Protein AF-A0A0B6ZY68-F1 (afdb_monomer_lite)

Secondary structure (DSSP, 8-state):
----------PPP---SPPEES-SEEEEEEETTPPTT-EEEE--EE--S-GGGG--EEEEES-SSEEE-TTT-EEEE-S---TTT-SEEEEEEEEE-S-GGG--EEEEEEEEEEEP---S--B-S-S-------TTPPTT--------B--S-GGG-

Organism: NCBI:txid1028688

Foldseek 3Di:
DDDDDDDDDDDDDDLDWAKAWPDQEAEFEDELPDDFFDWRAFTDIFTPDDDQSGQKFKAWPDDDQWTAHGRGRTITGHDRGDCLVPQKDKIKMKIWGRPPPRIHIDIHIYIYGYDWDLPWDWAFPDPDDDDDDDPPDDPPDDDDDTDTDTPTDDPSD

Sequence (157 aa):
LNANFTLAIRVTQINRYDPIFSTEVYTWIINEDASLGTAAGRVTAADKDPGLFGSLRYSIESNQNFQINPLTGVVNLTSVLEYSIAKSYSLVVMATDNAGINSRNGFALVVINVHDMNNHAPVFPNTSVEMTVSENFQVGTVFQIVFAEDLDSGDNG

Radius of gyration: 30.06 Å; chains: 1; bounding box: 85×20×109 Å

pLDDT: mean 90.67, std 8.97, range [47.94, 98.62]

InterPro domains:
  IPR002126 Cadherin-like [PF00028] (29-114)
  IPR002126 Cadherin-like [PR00205] (21-50)
  IPR002126 Cadherin-like [PR00205] (88-100)
  IPR002126 Cadherin-like [PR00205] (103-122)
  IPR002126 Cadherin-like [PR00205] (122-135)
  IPR002126 Cadherin-like [PS50268] (22-124)
  IPR002126 Cadherin-like [SM00112] (43-122)
  IPR015919 Cadherin-like superfamily [SSF49313] (15-124)
  IPR015919 Cadherin-like superfamily [SSF49313] (112-157)

Structure (mmCIF, N/CA/C/O backbone):
data_AF-A0A0B6ZY68-F1
#
_entry.id   AF-A0A0B6ZY68-F1
#
loop_
_atom_site.group_PDB
_atom_site.id
_atom_site.type_symbol
_atom_site.label_atom_id
_atom_site.label_alt_id
_atom_site.label_comp_id
_atom_site.label_asym_id
_atom_site.label_entity_id
_atom_site.label_seq_id
_atom_site.pdbx_PDB_ins_code
_atom_site.Cartn_x
_atom_site.Cartn_y
_atom_site.Cartn_z
_atom_site.occupancy
_atom_site.B_iso_or_equiv
_atom_site.auth_seq_id
_atom_site.auth_comp_id
_atom_site.auth_asym_id
_atom_site.auth_atom_id
_atom_site.pdbx_PDB_model_num
ATOM 1 N N . LEU A 1 1 ? 40.956 -0.759 -60.043 1.00 47.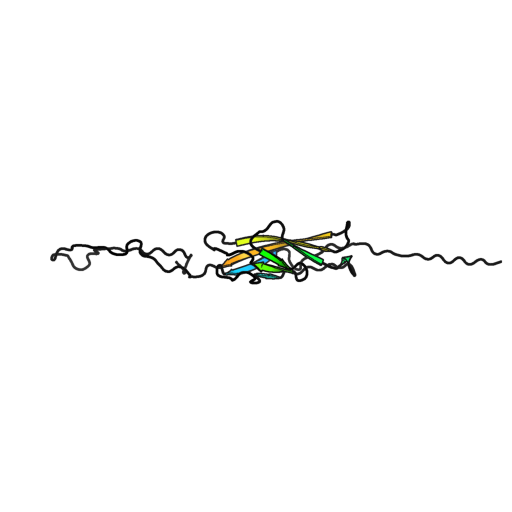94 1 LEU A N 1
ATOM 2 C CA . LEU A 1 1 ? 40.893 -1.325 -58.677 1.00 47.94 1 LEU A CA 1
ATOM 3 C C . LEU A 1 1 ? 39.755 -0.622 -57.962 1.00 47.94 1 LEU A C 1
ATOM 5 O O . LEU A 1 1 ? 39.914 0.541 -57.623 1.00 47.94 1 LEU A O 1
ATOM 9 N N . ASN A 1 2 ? 38.606 -1.280 -57.816 1.00 57.34 2 ASN A N 1
ATOM 10 C CA . ASN A 1 2 ? 37.519 -0.746 -56.999 1.00 57.34 2 ASN A CA 1
ATOM 11 C C . ASN A 1 2 ? 37.648 -1.380 -55.617 1.00 57.34 2 ASN A C 1
ATOM 13 O O . ASN A 1 2 ? 37.724 -2.602 -55.517 1.00 57.34 2 ASN A O 1
ATOM 17 N N . ALA A 1 3 ? 37.737 -0.544 -54.588 1.00 66.75 3 ALA A N 1
ATOM 18 C CA . ALA A 1 3 ? 37.750 -0.974 -53.201 1.00 66.75 3 ALA A CA 1
ATOM 19 C C . ALA A 1 3 ? 36.393 -0.640 -52.585 1.00 66.75 3 ALA A C 1
ATOM 21 O O . ALA A 1 3 ? 35.957 0.510 -52.597 1.00 66.75 3 ALA A O 1
ATOM 22 N N . ASN A 1 4 ? 35.721 -1.657 -52.067 1.00 77.56 4 ASN A N 1
ATOM 23 C CA . ASN A 1 4 ? 34.443 -1.553 -51.389 1.00 77.56 4 ASN A CA 1
ATOM 24 C C . ASN A 1 4 ? 34.706 -1.718 -49.890 1.00 77.56 4 ASN A C 1
ATOM 26 O O . ASN A 1 4 ? 35.271 -2.719 -49.455 1.00 77.56 4 ASN A O 1
ATOM 30 N N . PHE A 1 5 ? 34.286 -0.728 -49.106 1.00 80.62 5 PHE A N 1
ATOM 31 C CA . PHE A 1 5 ? 34.350 -0.743 -47.650 1.00 80.62 5 PHE A CA 1
ATOM 32 C C . PHE A 1 5 ? 32.931 -0.870 -47.095 1.00 80.62 5 PHE A C 1
ATOM 34 O O . PHE A 1 5 ? 32.031 -0.154 -47.531 1.00 80.62 5 PHE A O 1
ATOM 41 N N . THR A 1 6 ? 32.727 -1.777 -46.141 1.00 79.00 6 THR A N 1
ATOM 42 C CA . THR A 1 6 ? 31.428 -1.952 -45.479 1.00 79.00 6 THR A CA 1
ATOM 43 C C . THR A 1 6 ? 31.480 -1.298 -44.108 1.00 79.00 6 THR A C 1
ATOM 45 O O . THR A 1 6 ? 32.220 -1.742 -43.232 1.00 79.00 6 THR A O 1
ATOM 48 N N . LEU A 1 7 ? 30.686 -0.245 -43.921 1.00 79.38 7 LEU A N 1
ATOM 49 C CA . LEU A 1 7 ? 30.508 0.414 -42.632 1.00 79.38 7 LEU A CA 1
ATOM 50 C C . LEU A 1 7 ? 29.353 -0.251 -41.876 1.00 79.38 7 LEU A C 1
ATOM 52 O O . LEU A 1 7 ? 28.206 -0.194 -42.312 1.00 79.38 7 LEU A O 1
ATOM 56 N N . ALA A 1 8 ? 29.647 -0.850 -40.724 1.00 78.12 8 ALA A N 1
ATOM 57 C CA . ALA A 1 8 ? 28.623 -1.358 -39.820 1.00 78.12 8 ALA A CA 1
ATOM 58 C C . ALA A 1 8 ? 28.269 -0.283 -38.781 1.00 78.12 8 ALA A C 1
ATOM 60 O O . ALA A 1 8 ? 29.022 -0.056 -37.836 1.00 78.12 8 ALA A O 1
ATOM 61 N N . ILE A 1 9 ? 27.116 0.368 -38.945 1.00 78.50 9 ILE A N 1
ATOM 62 C CA . ILE A 1 9 ? 26.552 1.271 -37.933 1.00 78.50 9 ILE A CA 1
ATOM 63 C C . ILE A 1 9 ? 25.679 0.435 -36.995 1.00 78.50 9 ILE A C 1
ATOM 65 O O . ILE A 1 9 ? 24.739 -0.221 -37.441 1.00 78.50 9 ILE A O 1
ATOM 69 N N . ARG A 1 10 ? 25.981 0.450 -35.694 1.00 68.44 10 ARG A N 1
ATOM 70 C CA . ARG A 1 10 ? 25.145 -0.179 -34.662 1.00 68.44 10 ARG A CA 1
ATOM 71 C C . ARG A 1 10 ? 24.429 0.907 -33.871 1.00 68.44 10 ARG A C 1
ATOM 73 O O . ARG A 1 10 ? 25.080 1.736 -33.245 1.00 68.44 10 ARG A O 1
ATOM 80 N N . VAL A 1 11 ? 23.100 0.894 -33.901 1.00 72.88 11 VAL A N 1
ATOM 81 C CA . VAL A 1 11 ? 22.271 1.767 -33.063 1.00 72.88 11 VAL A CA 1
ATOM 82 C C . VAL A 1 11 ? 22.039 1.054 -31.736 1.00 72.88 11 VAL A C 1
ATOM 84 O O . VAL A 1 11 ? 21.448 -0.024 -31.707 1.00 72.88 11 VAL A O 1
ATOM 87 N N . THR A 1 12 ? 22.531 1.629 -30.641 1.00 72.81 12 THR A N 1
ATOM 88 C CA . THR A 1 12 ? 22.283 1.122 -29.287 1.00 72.81 12 THR A CA 1
ATOM 89 C C . THR A 1 12 ? 20.996 1.723 -28.739 1.00 72.81 12 THR A C 1
ATOM 91 O O . THR A 1 12 ? 20.747 2.917 -28.904 1.00 72.81 12 THR A O 1
ATOM 94 N N . GLN A 1 13 ? 20.182 0.908 -28.072 1.00 76.75 13 GLN A N 1
ATOM 95 C CA . GLN A 1 13 ? 19.011 1.408 -27.358 1.00 76.75 13 GLN A CA 1
ATOM 96 C C . GLN A 1 13 ? 19.442 2.236 -26.143 1.00 76.75 13 GLN A C 1
ATOM 98 O O . GLN A 1 13 ? 20.473 1.961 -25.529 1.00 76.75 13 GLN A O 1
ATOM 103 N N . ILE A 1 14 ? 18.646 3.250 -25.820 1.00 87.38 14 ILE A N 1
ATOM 104 C CA . ILE A 1 14 ? 18.799 4.089 -24.630 1.00 87.38 14 ILE A CA 1
ATOM 105 C C . ILE A 1 14 ? 17.516 3.997 -23.814 1.00 87.38 14 ILE A C 1
ATOM 107 O O . ILE A 1 14 ? 16.451 3.822 -24.400 1.00 87.38 14 ILE A O 1
ATOM 111 N N . ASN A 1 15 ? 17.630 4.158 -22.500 1.00 93.81 15 ASN A N 1
ATOM 112 C CA . ASN A 1 15 ? 16.478 4.300 -21.619 1.00 93.81 15 ASN A CA 1
ATOM 113 C C . ASN A 1 15 ? 15.898 5.723 -21.753 1.00 93.81 15 ASN A C 1
ATOM 115 O O . ASN A 1 15 ? 16.581 6.704 -21.425 1.00 93.81 15 ASN A O 1
ATOM 119 N N . ARG A 1 16 ? 14.706 5.861 -22.338 1.00 93.06 16 ARG A N 1
ATOM 120 C CA . ARG A 1 16 ? 14.150 7.135 -22.827 1.00 93.06 16 ARG A CA 1
ATOM 121 C C . ARG A 1 16 ? 12.909 7.576 -22.064 1.00 93.06 16 ARG A C 1
ATOM 123 O O . ARG A 1 16 ? 12.722 8.788 -21.910 1.00 93.06 16 ARG A O 1
ATOM 130 N N . TYR A 1 17 ? 12.058 6.642 -21.685 1.00 96.00 17 TYR A N 1
ATOM 131 C CA . TYR A 1 17 ? 10.788 6.887 -21.030 1.00 96.00 17 TYR A CA 1
ATOM 132 C C . TYR A 1 17 ? 10.921 6.595 -19.541 1.00 96.00 17 TYR A C 1
ATOM 134 O O . TYR A 1 17 ? 11.801 5.858 -19.120 1.00 96.00 17 TYR A O 1
ATOM 142 N N . ASP A 1 18 ? 10.102 7.274 -18.747 1.00 97.38 18 ASP A N 1
ATOM 143 C CA . ASP A 1 18 ? 10.008 6.989 -17.323 1.00 97.38 18 ASP A CA 1
ATOM 144 C C . ASP A 1 18 ? 8.853 5.999 -17.102 1.00 97.38 18 ASP A C 1
ATOM 146 O O . ASP A 1 18 ? 7.858 6.051 -17.845 1.00 97.38 18 ASP A O 1
ATOM 150 N N . PRO A 1 19 ? 8.918 5.157 -16.058 1.00 98.19 19 PRO A N 1
ATOM 151 C CA . PRO A 1 19 ? 7.778 4.365 -15.628 1.00 98.19 19 PRO A CA 1
ATOM 152 C C . PRO A 1 19 ? 6.592 5.269 -15.268 1.00 98.19 19 PRO A C 1
ATOM 154 O O . PRO A 1 19 ? 6.727 6.216 -14.495 1.00 98.19 19 PRO A O 1
ATOM 157 N N . ILE A 1 20 ? 5.402 4.968 -15.789 1.00 98.38 20 ILE A N 1
ATOM 158 C CA . ILE A 1 20 ? 4.182 5.748 -15.536 1.00 98.38 20 ILE A CA 1
ATOM 159 C C . ILE A 1 20 ? 3.123 4.849 -14.910 1.00 98.38 20 ILE A C 1
ATOM 161 O O . ILE A 1 20 ? 2.734 3.830 -15.485 1.00 98.38 20 ILE A O 1
ATOM 165 N N . PHE A 1 21 ? 2.627 5.242 -13.738 1.00 98.62 21 PHE A N 1
ATOM 166 C CA . PHE A 1 21 ? 1.497 4.580 -13.096 1.00 98.62 21 PHE A CA 1
ATOM 167 C C . PHE A 1 21 ? 0.184 4.860 -13.830 1.00 98.62 21 PHE A C 1
ATOM 169 O O . PHE A 1 21 ? -0.013 5.922 -14.411 1.00 98.62 21 PHE A O 1
ATOM 176 N N . SER A 1 22 ? -0.749 3.907 -13.762 1.00 97.62 22 SER A N 1
ATOM 177 C CA . SER A 1 22 ? -2.085 4.050 -14.359 1.00 97.62 22 SER A CA 1
ATOM 178 C C . SER A 1 22 ? -2.917 5.191 -13.753 1.00 97.62 22 SER A C 1
ATOM 180 O O . SER A 1 22 ? -3.828 5.702 -14.399 1.00 97.62 22 SER A O 1
ATOM 182 N N . THR A 1 23 ? -2.586 5.593 -12.526 1.00 97.06 23 THR A N 1
ATOM 183 C CA . THR A 1 23 ? -3.154 6.728 -11.794 1.00 97.06 23 THR A CA 1
ATOM 184 C C . THR A 1 23 ? -2.094 7.290 -10.846 1.00 97.06 23 THR A C 1
ATOM 186 O O . THR A 1 23 ? -1.223 6.551 -10.379 1.00 97.06 23 THR A O 1
ATOM 189 N N . GLU A 1 24 ? -2.174 8.591 -10.567 1.00 96.00 24 GLU A N 1
ATOM 190 C CA . GLU A 1 24 ? -1.322 9.288 -9.597 1.00 96.00 24 GLU A CA 1
ATOM 191 C C . GLU A 1 24 ? -1.668 8.918 -8.148 1.00 96.00 24 GLU A C 1
ATOM 193 O O . GLU A 1 24 ? -0.788 8.912 -7.287 1.00 96.00 24 GLU A O 1
ATOM 198 N N . VAL A 1 25 ? -2.941 8.588 -7.885 1.00 98.06 25 VAL A N 1
ATOM 199 C CA . VAL A 1 25 ? -3.447 8.235 -6.554 1.00 98.06 25 VAL A CA 1
ATOM 200 C C . VAL A 1 25 ? -4.286 6.959 -6.619 1.00 98.06 25 VAL A C 1
ATOM 202 O O . VAL A 1 25 ? -5.224 6.850 -7.413 1.00 98.06 25 VAL A O 1
ATOM 205 N N . TYR A 1 26 ? -3.971 5.996 -5.758 1.00 98.25 26 TYR A N 1
ATOM 206 C CA . TYR A 1 26 ? -4.793 4.817 -5.493 1.00 98.25 26 TYR A CA 1
ATOM 207 C C . TYR A 1 26 ? -5.449 4.970 -4.125 1.00 98.25 26 TYR A C 1
ATOM 209 O O . TYR A 1 26 ? -4.798 5.393 -3.172 1.00 98.25 26 TYR A O 1
ATOM 217 N N . THR A 1 27 ? -6.721 4.601 -4.010 1.00 98.12 27 THR A N 1
ATOM 218 C CA . THR A 1 27 ? -7.432 4.599 -2.729 1.00 98.12 27 THR A CA 1
ATOM 219 C C . THR A 1 27 ? -8.057 3.240 -2.498 1.00 98.12 27 THR A C 1
ATOM 221 O O . THR A 1 27 ? -8.862 2.782 -3.310 1.00 98.12 27 THR A O 1
ATOM 224 N N . TRP A 1 28 ? -7.681 2.605 -1.394 1.00 98.12 28 TRP A N 1
ATOM 225 C CA . TRP A 1 28 ? -8.167 1.289 -0.994 1.00 98.12 28 TRP A CA 1
ATOM 226 C C . TRP A 1 28 ? -8.670 1.312 0.442 1.00 98.12 28 TRP A C 1
ATOM 228 O O . TRP A 1 28 ? -8.419 2.258 1.193 1.00 98.12 28 TRP A O 1
ATOM 238 N N . ILE A 1 29 ? -9.398 0.263 0.801 1.00 97.62 29 ILE A N 1
ATOM 239 C CA . ILE A 1 29 ? -9.920 0.043 2.144 1.00 97.62 29 ILE A CA 1
ATOM 240 C C . ILE A 1 29 ? -9.453 -1.336 2.596 1.00 97.62 29 ILE A C 1
ATOM 242 O O . ILE A 1 29 ? -9.478 -2.285 1.811 1.00 97.62 29 ILE A O 1
ATOM 246 N N . ILE A 1 30 ? -9.024 -1.434 3.848 1.00 97.50 30 ILE A N 1
ATOM 247 C CA . ILE A 1 30 ? -8.706 -2.694 4.513 1.00 97.50 30 ILE A CA 1
ATOM 248 C C . ILE A 1 30 ? -9.325 -2.675 5.910 1.00 97.50 30 ILE A C 1
ATOM 250 O O . ILE A 1 30 ? -9.313 -1.642 6.575 1.00 97.50 30 ILE A O 1
ATOM 254 N N . ASN A 1 31 ? -9.888 -3.794 6.345 1.00 96.56 31 ASN A N 1
ATOM 255 C CA . ASN A 1 31 ? -10.442 -3.894 7.692 1.00 96.56 31 ASN A CA 1
ATOM 256 C C . ASN A 1 31 ? -9.315 -3.944 8.723 1.00 96.56 31 ASN A C 1
ATOM 258 O O . ASN A 1 31 ? -8.243 -4.485 8.437 1.00 96.56 31 ASN A O 1
ATOM 262 N N . GLU A 1 32 ? -9.556 -3.415 9.919 1.00 95.38 32 GLU A N 1
ATOM 263 C CA . GLU A 1 32 ? -8.559 -3.488 10.990 1.00 95.38 32 GLU A CA 1
ATOM 264 C C . GLU A 1 32 ? -8.259 -4.931 11.437 1.00 95.38 32 GLU A C 1
ATOM 266 O O . GLU A 1 32 ? -7.116 -5.268 11.733 1.00 95.38 32 GLU A O 1
ATOM 271 N N . ASP A 1 33 ? -9.256 -5.819 11.358 1.00 94.62 33 ASP A N 1
ATOM 272 C CA . ASP A 1 33 ? -9.153 -7.241 11.704 1.00 94.62 33 ASP A CA 1
ATOM 273 C C . ASP A 1 33 ? -8.520 -8.110 10.597 1.00 94.62 33 ASP A C 1
ATOM 275 O O . ASP A 1 33 ? -8.450 -9.340 10.706 1.00 94.62 33 ASP A O 1
ATOM 279 N N . ALA A 1 34 ? -8.042 -7.490 9.512 1.00 96.31 34 ALA A N 1
ATOM 280 C CA . ALA A 1 34 ? -7.450 -8.201 8.391 1.00 96.31 34 ALA A CA 1
ATOM 281 C C . ALA A 1 34 ? -6.189 -8.975 8.807 1.00 96.31 34 ALA A C 1
ATOM 283 O O . ALA A 1 34 ? -5.241 -8.446 9.388 1.00 96.31 34 ALA A O 1
ATOM 284 N N . SER A 1 35 ? -6.135 -10.254 8.425 1.00 97.00 35 SER A N 1
ATOM 285 C CA . SER A 1 35 ? -4.981 -11.110 8.710 1.00 97.00 35 SER A CA 1
ATOM 286 C C . SER A 1 35 ? -3.699 -10.632 8.010 1.00 97.00 35 SER A C 1
ATOM 288 O O . SER A 1 35 ? -3.734 -10.070 6.910 1.00 97.00 35 SER A O 1
ATOM 290 N N . LEU A 1 36 ? -2.538 -10.903 8.611 1.00 96.94 36 LEU A N 1
ATOM 291 C CA . LEU A 1 36 ? -1.246 -10.600 7.991 1.00 96.94 36 LEU A CA 1
ATOM 292 C C . LEU A 1 36 ? -1.109 -11.300 6.631 1.00 96.94 36 LEU A C 1
ATOM 294 O O . LEU A 1 36 ? -1.462 -12.466 6.470 1.00 96.94 36 LEU A O 1
ATOM 298 N N . GLY A 1 37 ? -0.566 -10.587 5.648 1.00 96.56 37 GLY A N 1
ATOM 299 C CA . GLY A 1 37 ? -0.455 -11.048 4.266 1.00 96.56 37 GLY A CA 1
ATOM 300 C C . GLY A 1 37 ? -1.678 -10.751 3.397 1.00 96.56 37 GLY A C 1
ATOM 301 O O . GLY A 1 37 ? -1.589 -10.939 2.183 1.00 96.56 37 GLY A O 1
ATOM 302 N N . THR A 1 38 ? -2.777 -10.243 3.969 1.00 98.06 38 THR A N 1
ATOM 303 C CA . THR A 1 38 ? -3.944 -9.787 3.198 1.00 98.06 38 THR A CA 1
ATOM 304 C C . THR A 1 38 ? -3.530 -8.705 2.201 1.00 98.06 38 THR A C 1
ATOM 306 O O . THR A 1 38 ? -2.814 -7.764 2.550 1.00 98.06 38 THR A O 1
ATOM 309 N N . ALA A 1 39 ? -3.976 -8.840 0.951 1.00 98.06 39 ALA A N 1
ATOM 310 C CA . ALA A 1 39 ? -3.720 -7.857 -0.092 1.00 98.06 39 ALA A CA 1
ATOM 311 C C . ALA A 1 39 ? -4.671 -6.663 0.059 1.00 98.06 39 ALA A C 1
ATOM 313 O O . ALA A 1 39 ? -5.884 -6.826 -0.044 1.00 98.06 39 ALA A O 1
ATOM 314 N N . ALA A 1 40 ? -4.116 -5.467 0.255 1.00 97.62 40 ALA A N 1
ATOM 315 C CA . ALA A 1 40 ? -4.886 -4.222 0.266 1.00 97.62 40 ALA A CA 1
ATOM 316 C C . ALA A 1 40 ? -5.280 -3.796 -1.157 1.00 97.62 40 ALA A C 1
ATOM 318 O O . ALA A 1 40 ? -6.341 -3.225 -1.385 1.00 97.62 40 ALA A O 1
ATOM 319 N N . GLY A 1 41 ? -4.417 -4.084 -2.133 1.00 97.94 41 GLY A N 1
ATOM 320 C CA . GLY A 1 41 ? -4.651 -3.746 -3.527 1.00 97.94 41 GLY A CA 1
ATOM 321 C C . GLY A 1 41 ? -3.419 -3.962 -4.393 1.00 97.94 41 GLY A C 1
ATOM 322 O O . GLY A 1 41 ? -2.432 -4.576 -3.980 1.00 97.94 41 GLY A O 1
ATOM 323 N N . ARG A 1 42 ? -3.483 -3.470 -5.629 1.00 98.31 42 ARG A N 1
ATOM 324 C CA . ARG A 1 42 ? -2.409 -3.603 -6.613 1.00 98.31 42 ARG A CA 1
ATOM 325 C C . ARG A 1 42 ? -2.240 -2.313 -7.399 1.00 98.31 42 ARG A C 1
ATOM 327 O O . ARG A 1 42 ? -3.186 -1.847 -8.030 1.00 98.31 42 ARG A O 1
ATOM 334 N N . VAL A 1 43 ? -1.020 -1.790 -7.421 1.00 98.44 43 VAL A N 1
ATOM 335 C CA . VAL A 1 43 ? -0.643 -0.709 -8.337 1.00 98.44 43 VAL A CA 1
ATOM 336 C C . VAL A 1 43 ? -0.246 -1.280 -9.695 1.00 98.44 43 VAL A C 1
ATOM 338 O O . VAL A 1 43 ? 0.199 -2.425 -9.799 1.00 98.44 43 VAL A O 1
ATOM 341 N N . THR A 1 44 ? -0.384 -0.482 -10.750 1.00 98.25 44 THR A N 1
ATOM 342 C CA . THR A 1 44 ? 0.113 -0.844 -12.082 1.00 98.25 44 THR A CA 1
ATOM 343 C C . THR A 1 44 ? 0.838 0.341 -12.696 1.00 98.25 44 THR A C 1
ATOM 345 O O . THR A 1 44 ? 0.282 1.437 -12.763 1.00 98.25 44 THR A O 1
ATOM 348 N N . ALA A 1 45 ? 2.065 0.107 -13.154 1.00 98.25 45 ALA A N 1
ATOM 349 C CA . ALA A 1 45 ? 2.837 1.033 -13.965 1.00 98.25 45 ALA A CA 1
ATOM 350 C C . ALA A 1 45 ? 3.264 0.375 -15.279 1.00 98.25 45 ALA A C 1
ATOM 352 O O . ALA A 1 45 ? 3.317 -0.853 -15.390 1.00 98.25 45 ALA A O 1
ATOM 353 N N . ALA A 1 46 ? 3.547 1.207 -16.273 1.00 98.12 46 ALA A N 1
ATOM 354 C CA . ALA A 1 46 ? 4.046 0.794 -17.570 1.00 98.12 46 ALA A CA 1
ATOM 355 C C . ALA A 1 46 ? 5.177 1.718 -18.014 1.00 98.12 46 ALA A C 1
ATOM 357 O O . ALA A 1 46 ? 5.138 2.923 -17.773 1.00 98.12 46 ALA A O 1
ATOM 358 N N . ASP A 1 47 ? 6.144 1.140 -18.710 1.00 98.12 47 ASP A N 1
ATOM 359 C CA . ASP A 1 47 ? 7.223 1.858 -19.367 1.00 98.12 47 ASP A CA 1
ATOM 360 C C . ASP A 1 47 ? 7.203 1.500 -20.858 1.00 98.12 47 ASP A C 1
ATOM 362 O O . ASP A 1 47 ? 6.857 0.380 -21.246 1.00 98.12 47 ASP A O 1
ATOM 366 N N . LYS A 1 48 ? 7.464 2.497 -21.703 1.00 97.25 48 LYS A N 1
ATOM 367 C CA . LYS A 1 48 ? 7.386 2.372 -23.161 1.00 97.25 48 LYS A CA 1
ATOM 368 C C . LYS A 1 48 ? 8.681 1.845 -23.773 1.00 97.25 48 LYS A C 1
ATOM 370 O O . LYS A 1 48 ? 8.683 1.544 -24.969 1.00 97.25 48 LYS A O 1
ATOM 375 N N . ASP A 1 49 ? 9.760 1.745 -23.004 1.00 95.56 49 ASP A N 1
ATOM 376 C CA . ASP A 1 49 ? 11.007 1.183 -23.493 1.00 95.56 49 ASP A CA 1
ATOM 377 C C . ASP A 1 49 ? 10.951 -0.353 -23.620 1.00 95.56 49 ASP A C 1
ATOM 379 O O . ASP A 1 49 ? 10.229 -1.041 -22.900 1.00 95.56 49 ASP A O 1
ATOM 383 N N . PRO A 1 50 ? 11.675 -0.947 -24.582 1.00 91.38 50 PRO A N 1
ATOM 384 C CA . PRO A 1 50 ? 11.675 -2.391 -24.784 1.00 91.38 50 PRO A CA 1
ATOM 385 C C . PRO A 1 50 ? 12.628 -3.122 -23.826 1.00 91.38 50 PRO A C 1
ATOM 387 O O . PRO A 1 50 ? 13.665 -2.608 -23.405 1.00 91.38 50 PRO A O 1
ATOM 390 N N . GLY A 1 51 ? 12.336 -4.399 -23.563 1.00 90.62 51 GLY A N 1
ATOM 391 C CA . GLY A 1 51 ? 13.243 -5.296 -22.844 1.00 90.62 51 GLY A CA 1
ATOM 392 C C . GLY A 1 51 ? 13.477 -4.872 -21.393 1.00 90.62 51 GLY A C 1
ATOM 393 O O . GLY A 1 51 ? 12.530 -4.581 -20.669 1.00 90.62 51 GLY A O 1
ATOM 394 N N . LEU A 1 52 ? 14.740 -4.868 -20.953 1.00 90.19 52 LEU A N 1
ATOM 395 C CA . LEU A 1 52 ? 15.094 -4.536 -19.566 1.00 90.19 52 LEU A CA 1
ATOM 396 C C . LEU A 1 52 ? 14.764 -3.083 -19.199 1.00 90.19 52 LEU A C 1
ATOM 398 O O . LEU A 1 52 ? 14.388 -2.830 -18.061 1.00 90.19 52 LEU A O 1
ATOM 402 N N . PHE A 1 53 ? 14.844 -2.159 -20.157 1.00 93.75 53 PHE A N 1
ATOM 403 C CA . PHE A 1 53 ? 14.536 -0.744 -19.932 1.00 93.75 53 PHE A CA 1
ATOM 404 C C . PHE A 1 53 ? 13.038 -0.495 -19.732 1.00 93.75 53 PHE A C 1
ATOM 406 O O . PHE A 1 53 ? 12.678 0.491 -19.121 1.00 93.75 53 PHE A O 1
ATOM 413 N N . GLY A 1 54 ? 12.170 -1.418 -20.162 1.00 94.25 54 GLY A N 1
ATOM 414 C CA . GLY A 1 54 ? 10.742 -1.381 -19.828 1.00 94.25 54 GLY A CA 1
ATOM 415 C C . GLY A 1 54 ? 10.331 -2.294 -18.672 1.00 94.25 54 GLY A C 1
ATOM 416 O O . GLY A 1 54 ? 9.154 -2.375 -18.322 1.00 94.25 54 GLY A O 1
ATOM 417 N N . SER A 1 55 ? 11.271 -3.063 -18.115 1.00 96.25 55 SER A N 1
ATOM 418 C CA . SER A 1 55 ? 10.980 -4.056 -17.083 1.00 96.25 55 SER A CA 1
ATOM 419 C C . SER A 1 55 ? 11.003 -3.406 -15.709 1.00 96.25 55 SER A C 1
ATOM 421 O O . SER A 1 55 ? 12.061 -3.012 -15.228 1.00 96.25 55 SER A O 1
ATOM 423 N N . LEU A 1 56 ? 9.852 -3.388 -15.040 1.00 97.94 56 LEU A N 1
ATOM 424 C CA . LEU A 1 56 ? 9.672 -2.654 -13.792 1.00 97.94 56 LEU A CA 1
ATOM 425 C C . LEU A 1 56 ? 9.872 -3.509 -12.542 1.00 97.94 56 LEU A C 1
ATOM 427 O O . LEU A 1 56 ? 9.507 -4.688 -12.502 1.00 97.94 56 LEU A O 1
ATOM 431 N N . ARG A 1 57 ? 10.387 -2.868 -11.491 1.00 98.19 57 ARG A N 1
ATOM 432 C CA . ARG A 1 57 ? 10.300 -3.332 -10.108 1.00 98.19 57 ARG A CA 1
ATOM 433 C C . ARG A 1 57 ? 9.624 -2.298 -9.223 1.00 98.19 57 ARG A C 1
ATOM 435 O O . ARG A 1 57 ? 9.907 -1.111 -9.333 1.00 98.19 57 ARG A O 1
ATOM 442 N N . TYR A 1 58 ? 8.764 -2.771 -8.330 1.00 98.44 58 TYR A N 1
ATOM 443 C CA . TYR A 1 58 ? 8.016 -1.928 -7.401 1.00 98.44 58 TYR A CA 1
ATOM 444 C C . TYR A 1 58 ? 8.634 -1.920 -5.998 1.00 98.44 58 TYR A C 1
ATOM 446 O O . TYR A 1 58 ? 9.124 -2.946 -5.521 1.00 98.44 58 TYR A O 1
ATOM 454 N N . SER A 1 59 ? 8.550 -0.782 -5.313 1.00 98.12 59 SER A N 1
ATOM 455 C CA . SER A 1 59 ? 8.957 -0.611 -3.912 1.00 98.12 59 SER A CA 1
ATOM 456 C C . SER A 1 59 ? 8.096 0.442 -3.210 1.00 98.12 59 SER A C 1
ATOM 458 O O . SER A 1 59 ? 7.548 1.321 -3.867 1.00 98.12 59 SER A O 1
ATOM 460 N N . ILE A 1 60 ? 7.986 0.368 -1.883 1.00 97.62 60 ILE A N 1
ATOM 461 C CA . ILE A 1 60 ? 7.355 1.410 -1.056 1.00 97.62 60 ILE A CA 1
ATOM 462 C C . ILE A 1 60 ? 8.467 2.209 -0.375 1.00 97.62 60 ILE A C 1
ATOM 464 O O . ILE A 1 60 ? 9.380 1.613 0.200 1.00 97.62 60 ILE A O 1
ATOM 468 N N . GLU A 1 61 ? 8.390 3.536 -0.418 1.00 92.75 61 GLU A N 1
ATOM 469 C CA . GLU A 1 61 ? 9.284 4.394 0.357 1.00 92.75 61 GLU A CA 1
ATOM 470 C C . GLU A 1 61 ? 8.902 4.345 1.842 1.00 92.75 61 GLU A C 1
ATOM 472 O O . GLU A 1 61 ? 7.773 4.663 2.205 1.00 92.75 61 GLU A O 1
ATOM 477 N N . SER A 1 62 ? 9.853 3.948 2.695 1.00 82.12 62 SER A N 1
ATOM 478 C CA . SER A 1 62 ? 9.808 4.075 4.162 1.00 82.12 62 SER A CA 1
ATOM 479 C C . SER A 1 62 ? 8.457 3.738 4.816 1.00 82.12 62 SER A C 1
ATOM 481 O O . SER A 1 62 ? 7.739 4.621 5.277 1.00 82.12 62 SER A O 1
ATOM 483 N N . ASN A 1 63 ? 8.138 2.446 4.921 1.00 85.56 63 ASN A N 1
ATOM 484 C CA . ASN A 1 63 ? 6.917 1.959 5.566 1.00 85.56 63 ASN A CA 1
ATOM 485 C C . ASN A 1 63 ? 7.166 0.661 6.354 1.00 85.56 63 ASN A C 1
ATOM 487 O O . ASN A 1 63 ? 8.034 -0.129 5.984 1.00 85.56 63 ASN A O 1
ATOM 491 N N . GLN A 1 64 ? 6.394 0.440 7.423 1.00 89.12 64 GLN A N 1
ATOM 492 C CA . GLN A 1 64 ? 6.491 -0.749 8.286 1.00 89.12 64 GLN A CA 1
ATOM 493 C C . GLN A 1 64 ? 5.241 -1.642 8.222 1.00 89.12 64 GLN A C 1
ATOM 495 O O . GLN A 1 64 ? 5.348 -2.859 8.374 1.00 89.12 64 GLN A O 1
ATOM 500 N N . ASN A 1 65 ? 4.066 -1.065 7.947 1.00 95.75 65 ASN A N 1
ATOM 501 C CA . ASN A 1 65 ? 2.784 -1.775 8.034 1.00 95.75 65 ASN A CA 1
ATOM 502 C C . ASN A 1 65 ? 2.422 -2.560 6.767 1.00 95.75 65 ASN A C 1
ATOM 504 O O . ASN A 1 65 ? 1.563 -3.436 6.812 1.00 95.75 65 ASN A O 1
ATOM 508 N N . PHE A 1 66 ? 3.074 -2.260 5.642 1.00 97.62 66 PHE A N 1
ATOM 509 C CA . PHE A 1 66 ? 2.801 -2.872 4.343 1.00 97.62 66 PHE A CA 1
ATOM 510 C C . PHE A 1 66 ? 4.089 -3.188 3.586 1.00 97.62 66 PHE A C 1
ATOM 512 O O . PHE A 1 66 ? 5.079 -2.455 3.641 1.00 97.62 66 PHE A O 1
ATOM 519 N N . GLN A 1 67 ? 4.026 -4.234 2.776 1.00 97.25 67 GLN A N 1
ATOM 520 C CA . GLN A 1 67 ? 5.050 -4.575 1.798 1.00 97.25 67 GLN A CA 1
ATOM 521 C C . GLN A 1 67 ? 4.446 -4.604 0.401 1.00 97.25 67 GLN A C 1
ATOM 523 O O . GLN A 1 67 ? 3.263 -4.894 0.237 1.00 97.25 67 GLN A O 1
ATOM 528 N N . ILE A 1 68 ? 5.266 -4.361 -0.616 1.00 98.38 68 ILE A N 1
ATOM 529 C CA . ILE A 1 68 ? 4.863 -4.510 -2.011 1.00 98.38 68 ILE A CA 1
ATOM 530 C C . ILE A 1 68 ? 5.635 -5.650 -2.656 1.00 98.38 68 ILE A C 1
ATOM 532 O O . ILE A 1 68 ? 6.847 -5.783 -2.488 1.00 98.38 68 ILE A O 1
ATOM 536 N N . ASN A 1 69 ? 4.932 -6.483 -3.415 1.00 98.25 69 ASN A N 1
ATOM 537 C CA . ASN A 1 69 ? 5.582 -7.475 -4.246 1.00 98.25 69 ASN A CA 1
ATOM 538 C C . ASN A 1 69 ? 6.281 -6.762 -5.420 1.00 98.25 69 ASN A C 1
ATOM 540 O O . ASN A 1 69 ? 5.599 -6.139 -6.242 1.00 98.25 69 ASN A O 1
ATOM 544 N N . PRO A 1 70 ? 7.612 -6.893 -5.558 1.00 97.94 70 PRO A N 1
ATOM 545 C CA . PRO A 1 70 ? 8.381 -6.099 -6.507 1.00 97.94 70 PRO A CA 1
ATOM 546 C C . PRO A 1 70 ? 8.091 -6.438 -7.968 1.00 97.94 70 PRO A C 1
ATOM 548 O O . PRO A 1 70 ? 8.453 -5.655 -8.832 1.00 97.94 70 PRO A O 1
ATOM 551 N N . LEU A 1 71 ? 7.461 -7.577 -8.269 1.00 97.38 71 LEU A N 1
ATOM 552 C CA . LEU A 1 71 ? 7.161 -7.993 -9.642 1.00 97.38 71 LEU A CA 1
ATOM 553 C C . LEU A 1 71 ? 5.704 -7.734 -10.025 1.00 97.38 71 LEU A C 1
ATOM 555 O O . LEU A 1 71 ? 5.407 -7.441 -11.179 1.00 97.38 71 LEU A O 1
ATOM 559 N N . THR A 1 72 ? 4.782 -7.866 -9.072 1.00 98.00 72 THR A N 1
ATOM 560 C CA . THR A 1 72 ? 3.344 -7.773 -9.358 1.00 98.00 72 THR A CA 1
ATOM 561 C C . THR A 1 72 ? 2.745 -6.421 -8.993 1.00 98.00 72 THR A C 1
ATOM 563 O O . THR A 1 72 ? 1.698 -6.082 -9.541 1.00 98.00 72 THR A O 1
ATOM 566 N N . GLY A 1 73 ? 3.375 -5.653 -8.100 1.00 97.94 73 GLY A N 1
ATOM 567 C CA . GLY A 1 73 ? 2.822 -4.401 -7.577 1.00 97.94 73 GLY A CA 1
ATOM 568 C C . GLY A 1 73 ? 1.699 -4.603 -6.551 1.00 97.94 73 GLY A C 1
ATOM 569 O O . GLY A 1 73 ? 0.992 -3.654 -6.220 1.00 97.94 73 GLY A O 1
ATOM 570 N N . VAL A 1 74 ? 1.489 -5.832 -6.065 1.00 98.62 74 VAL A N 1
ATOM 571 C CA . VAL A 1 74 ? 0.499 -6.127 -5.017 1.00 98.62 74 VAL A CA 1
ATOM 572 C C . VAL A 1 74 ? 1.028 -5.650 -3.666 1.00 98.62 74 VAL A C 1
ATOM 574 O O . VAL A 1 74 ? 2.139 -6.021 -3.285 1.00 98.62 74 VAL A O 1
ATOM 577 N N . VAL A 1 75 ? 0.234 -4.851 -2.955 1.00 98.44 75 VAL A N 1
ATOM 578 C CA . VAL A 1 75 ? 0.538 -4.335 -1.617 1.00 98.44 75 VAL A CA 1
ATOM 579 C C . VAL A 1 75 ? -0.171 -5.197 -0.577 1.00 98.44 75 VAL A C 1
ATOM 581 O O . VAL A 1 75 ? -1.397 -5.299 -0.587 1.00 98.44 75 VAL A O 1
ATOM 584 N N . ASN A 1 76 ? 0.605 -5.800 0.321 1.00 97.94 76 ASN A N 1
ATOM 585 C CA . ASN A 1 76 ? 0.134 -6.710 1.360 1.00 97.94 76 ASN A CA 1
ATOM 586 C C . ASN A 1 76 ? 0.394 -6.145 2.752 1.00 97.94 76 ASN A C 1
ATOM 588 O O . ASN A 1 76 ? 1.428 -5.519 2.994 1.00 97.94 76 ASN A O 1
ATOM 592 N N . LEU A 1 77 ? -0.511 -6.451 3.673 1.00 98.00 77 LEU A N 1
ATOM 593 C CA . LEU A 1 77 ? -0.395 -6.111 5.082 1.00 98.00 77 LEU A CA 1
ATOM 594 C C . LEU A 1 77 ? 0.715 -6.924 5.769 1.00 98.00 77 LEU A C 1
ATOM 596 O O . LEU A 1 77 ? 0.799 -8.140 5.588 1.00 98.00 77 LEU A O 1
ATOM 600 N N . THR A 1 78 ? 1.554 -6.273 6.573 1.00 97.12 78 THR A N 1
ATOM 601 C CA . THR A 1 78 ? 2.645 -6.907 7.344 1.00 97.12 78 THR A CA 1
ATOM 602 C C . THR A 1 78 ? 2.587 -6.628 8.837 1.00 97.12 78 THR A C 1
ATOM 604 O O . THR A 1 78 ? 3.385 -7.181 9.592 1.00 97.12 78 THR A O 1
ATOM 607 N N . SER A 1 79 ? 1.652 -5.799 9.288 1.00 96.12 79 SER A N 1
ATOM 608 C CA . SER A 1 79 ? 1.445 -5.503 10.705 1.00 96.12 79 SER A CA 1
ATOM 609 C C . SER A 1 79 ? -0.040 -5.454 11.017 1.00 96.12 79 SER A C 1
ATOM 611 O O . SER A 1 79 ? -0.836 -5.153 10.135 1.00 96.12 79 SER A O 1
ATOM 613 N N . VAL A 1 80 ? -0.400 -5.763 12.261 1.00 94.75 80 VAL A N 1
ATOM 614 C CA . VAL A 1 80 ? -1.782 -5.635 12.735 1.00 94.75 80 VAL A CA 1
ATOM 615 C C . VAL A 1 80 ? -2.208 -4.173 12.623 1.00 94.75 80 VAL A C 1
ATOM 617 O O . VAL A 1 80 ? -1.394 -3.268 12.838 1.00 94.75 80 VAL A O 1
ATOM 620 N N . LEU A 1 81 ? -3.454 -3.967 12.214 1.00 94.81 81 LEU A N 1
ATOM 621 C CA . LEU A 1 81 ? -4.071 -2.657 12.115 1.00 94.81 81 LEU A CA 1
ATOM 622 C C . LEU A 1 81 ? -4.976 -2.448 13.321 1.00 94.81 81 LEU A C 1
ATOM 624 O O . LEU A 1 81 ? -5.583 -3.386 13.812 1.00 94.81 81 LEU A O 1
ATOM 628 N N . GLU A 1 82 ? -5.055 -1.204 13.765 1.00 91.44 82 GLU A N 1
ATOM 629 C CA . GLU A 1 82 ? -5.908 -0.784 14.871 1.00 91.44 82 GLU A CA 1
ATOM 630 C C . GLU A 1 82 ? -6.528 0.544 14.441 1.00 91.44 82 GLU A C 1
ATOM 632 O O . GLU A 1 82 ? -5.809 1.546 14.296 1.00 91.44 82 GLU A O 1
ATOM 637 N N . TYR A 1 83 ? -7.837 0.562 14.183 1.00 92.56 83 TYR A N 1
ATOM 638 C CA . TYR A 1 83 ? -8.532 1.749 13.681 1.00 92.56 83 TYR A CA 1
ATOM 639 C C . TYR A 1 83 ? -8.394 2.933 14.651 1.00 92.56 83 TYR A C 1
ATOM 641 O O . TYR A 1 83 ? -8.207 4.083 14.235 1.00 92.56 83 TYR A O 1
ATOM 649 N N . SER A 1 84 ? -8.393 2.635 15.952 1.00 89.50 84 SER A N 1
ATOM 650 C CA . SER A 1 84 ? -8.179 3.590 17.043 1.00 89.50 84 SER A CA 1
ATOM 651 C C . SER A 1 84 ? -6.800 4.272 17.008 1.00 89.50 84 SER A C 1
ATOM 653 O O . SER A 1 84 ? -6.671 5.421 17.436 1.00 89.50 84 SER A O 1
ATOM 655 N N . ILE A 1 85 ? -5.774 3.605 16.463 1.00 91.19 85 ILE A N 1
ATOM 656 C CA . ILE A 1 85 ? -4.404 4.130 16.358 1.00 91.19 85 ILE A CA 1
ATOM 657 C C . ILE A 1 85 ? -4.222 4.914 15.058 1.00 91.19 85 ILE A C 1
ATOM 659 O O . ILE A 1 85 ? -3.677 6.021 15.066 1.00 91.19 85 ILE A O 1
ATOM 663 N N . ALA A 1 86 ? -4.645 4.341 13.930 1.00 93.75 86 ALA A N 1
ATOM 664 C CA . ALA A 1 86 ? -4.469 4.947 12.618 1.00 93.75 86 ALA A CA 1
ATOM 665 C C . ALA A 1 86 ? -5.638 4.616 11.687 1.00 93.75 86 ALA A C 1
ATOM 667 O O . ALA A 1 86 ? -5.825 3.481 11.262 1.00 93.75 86 ALA A O 1
ATOM 668 N N . LYS A 1 87 ? -6.368 5.657 11.282 1.00 95.19 87 LYS A N 1
ATOM 669 C CA . LYS A 1 87 ? -7.521 5.541 10.373 1.00 95.19 87 LYS A CA 1
ATOM 670 C C . LYS A 1 87 ? -7.128 5.433 8.900 1.00 95.19 87 LYS A C 1
ATOM 672 O O . LYS A 1 87 ? -7.935 5.028 8.068 1.00 95.19 87 LYS A O 1
ATOM 677 N N . SER A 1 88 ? -5.904 5.828 8.553 1.00 96.75 88 SER A N 1
ATOM 678 C CA . SER A 1 88 ? -5.414 5.795 7.177 1.00 96.75 88 SER A CA 1
ATOM 679 C C . SER A 1 88 ? -3.892 5.777 7.103 1.00 96.75 88 SER A C 1
ATOM 681 O O . SER A 1 88 ? -3.225 6.399 7.930 1.00 96.75 88 SER A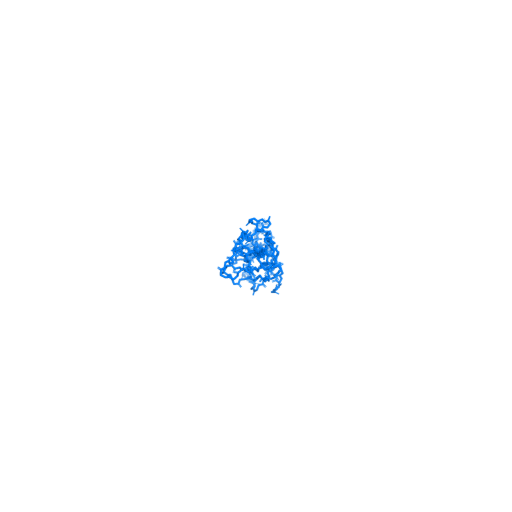 O 1
ATOM 683 N N . TYR A 1 89 ? -3.361 5.176 6.042 1.00 96.44 89 TYR A N 1
ATOM 684 C CA . TYR A 1 89 ? -1.944 5.174 5.695 1.00 96.44 89 TYR A CA 1
ATOM 685 C C . TYR A 1 89 ? -1.736 5.770 4.305 1.00 96.44 89 TYR A C 1
ATOM 687 O O . TYR A 1 89 ? -2.457 5.432 3.368 1.00 96.44 89 TYR A O 1
ATOM 695 N N . SER A 1 90 ? -0.713 6.610 4.168 1.00 96.88 90 SER A N 1
ATOM 696 C CA . SER A 1 90 ? -0.294 7.198 2.894 1.00 96.88 90 SER A CA 1
ATOM 697 C C . SER A 1 90 ? 1.078 6.654 2.521 1.00 96.88 90 SER A C 1
ATOM 699 O O . SER A 1 90 ? 2.063 6.937 3.200 1.00 96.88 90 SER A O 1
ATOM 701 N N . LEU A 1 91 ? 1.140 5.862 1.455 1.00 97.12 91 LEU A N 1
ATOM 702 C CA . LEU A 1 91 ? 2.354 5.207 0.977 1.00 97.12 91 LEU A CA 1
ATOM 703 C C . LEU A 1 91 ? 2.797 5.843 -0.338 1.00 97.12 91 LEU A C 1
ATOM 705 O O . LEU A 1 91 ? 1.999 5.961 -1.268 1.00 97.12 91 LEU A O 1
ATOM 709 N N . VAL A 1 92 ? 4.076 6.195 -0.449 1.00 97.88 92 VAL A N 1
ATOM 710 C CA . VAL A 1 92 ? 4.677 6.552 -1.738 1.00 97.88 92 VAL A CA 1
ATOM 711 C C . VAL A 1 92 ? 5.222 5.276 -2.364 1.00 97.88 92 VAL A C 1
ATOM 713 O O . VAL A 1 92 ? 6.122 4.633 -1.821 1.00 97.88 92 VAL A O 1
ATOM 716 N N . VAL A 1 93 ? 4.639 4.876 -3.490 1.00 98.31 93 VAL A N 1
ATOM 717 C CA . VAL A 1 93 ? 5.067 3.701 -4.246 1.00 98.31 93 VAL A CA 1
ATOM 718 C C . VAL A 1 93 ? 5.904 4.149 -5.430 1.00 98.31 93 VAL A C 1
ATOM 720 O O . VAL A 1 93 ? 5.487 5.003 -6.207 1.00 98.31 93 VAL A O 1
ATOM 723 N N . MET A 1 94 ? 7.067 3.528 -5.580 1.00 98.38 94 MET A N 1
ATOM 724 C CA . MET A 1 94 ? 7.991 3.748 -6.681 1.00 98.38 94 MET A CA 1
ATOM 725 C C . MET A 1 94 ? 7.969 2.545 -7.628 1.00 98.38 94 MET A C 1
ATOM 727 O O . MET A 1 94 ? 7.945 1.395 -7.182 1.00 98.38 94 MET A O 1
ATOM 731 N N . ALA A 1 95 ? 7.987 2.814 -8.931 1.00 98.44 95 ALA A N 1
ATOM 732 C CA . ALA A 1 95 ? 8.301 1.837 -9.966 1.00 98.44 95 ALA A CA 1
ATOM 733 C C . ALA A 1 95 ? 9.617 2.242 -10.631 1.00 98.44 95 ALA A C 1
ATOM 735 O O . ALA A 1 95 ? 9.736 3.371 -11.097 1.00 98.44 95 ALA A O 1
ATOM 736 N N . THR A 1 96 ? 10.578 1.327 -10.689 1.00 98.19 96 THR A N 1
ATOM 737 C CA . THR A 1 96 ? 11.912 1.560 -11.255 1.00 98.19 96 THR A CA 1
ATOM 738 C C . THR A 1 96 ? 12.147 0.596 -12.404 1.00 98.19 96 THR A C 1
ATOM 740 O O . THR A 1 96 ? 11.904 -0.606 -12.251 1.00 98.19 96 THR A O 1
ATOM 743 N N . ASP A 1 97 ? 12.601 1.099 -13.549 1.00 97.06 97 ASP A N 1
ATOM 744 C CA . ASP A 1 97 ? 13.038 0.232 -14.644 1.00 97.06 97 ASP A CA 1
ATOM 745 C C . ASP A 1 97 ? 14.374 -0.472 -14.333 1.00 97.06 97 ASP A C 1
ATOM 747 O O . ASP A 1 97 ? 15.003 -0.241 -13.300 1.00 97.06 97 ASP A O 1
ATOM 751 N N . ASN A 1 98 ? 14.819 -1.371 -15.213 1.00 94.31 98 ASN A N 1
ATOM 752 C CA . ASN A 1 98 ? 16.033 -2.155 -15.002 1.00 94.31 98 ASN A CA 1
ATOM 753 C C . ASN A 1 98 ? 17.198 -1.732 -15.920 1.00 94.31 98 ASN A C 1
ATOM 755 O O . ASN A 1 98 ? 17.844 -2.579 -16.546 1.00 94.31 98 ASN A O 1
ATOM 759 N N . ALA A 1 99 ? 17.484 -0.428 -16.011 1.00 92.56 99 ALA A N 1
ATOM 760 C CA . ALA A 1 99 ? 18.609 0.123 -16.778 1.00 92.56 99 ALA A CA 1
ATOM 761 C C . ALA A 1 99 ? 19.918 0.311 -15.970 1.00 92.56 99 ALA A C 1
ATOM 763 O O . ALA A 1 99 ? 20.879 0.924 -16.453 1.00 92.56 99 ALA A O 1
ATOM 764 N N . GLY A 1 100 ? 19.997 -0.213 -14.742 1.00 90.38 100 GLY A N 1
ATOM 765 C CA . GLY A 1 100 ? 21.176 -0.108 -13.877 1.00 90.38 100 GLY A CA 1
ATOM 766 C C . GLY A 1 100 ? 21.406 1.326 -13.394 1.00 90.38 100 GLY A C 1
ATOM 767 O O . GLY A 1 100 ? 20.535 1.917 -12.764 1.00 90.38 100 GLY A O 1
ATOM 768 N N . ILE A 1 101 ? 22.569 1.913 -13.693 1.00 90.06 101 ILE A N 1
ATOM 769 C CA . ILE A 1 101 ? 22.885 3.295 -13.280 1.00 90.06 101 ILE A CA 1
ATOM 770 C C . ILE A 1 101 ? 22.001 4.352 -13.963 1.00 90.06 101 ILE A C 1
ATOM 772 O O . ILE A 1 101 ? 21.857 5.453 -13.445 1.00 90.06 101 ILE A O 1
ATOM 776 N N . ASN A 1 102 ? 21.399 4.013 -15.108 1.00 91.75 102 ASN A N 1
ATOM 777 C CA . ASN A 1 102 ? 20.509 4.900 -15.861 1.00 91.75 102 ASN A CA 1
ATOM 778 C C . ASN A 1 102 ? 19.028 4.580 -15.618 1.00 91.75 102 ASN A C 1
ATOM 780 O O . ASN A 1 102 ? 18.201 4.919 -16.467 1.00 91.75 102 ASN A O 1
ATOM 784 N N . SER A 1 103 ? 18.704 3.871 -14.531 1.00 96.19 103 SER A N 1
ATOM 785 C CA . SER A 1 103 ? 17.312 3.531 -14.233 1.00 96.19 103 SER A CA 1
ATOM 786 C C . SER A 1 103 ? 16.511 4.785 -13.925 1.00 96.19 103 SER A C 1
ATOM 788 O O . SER A 1 103 ? 16.998 5.699 -13.254 1.00 96.19 103 SER A O 1
ATOM 790 N N . ARG A 1 104 ? 15.285 4.822 -14.428 1.00 97.19 104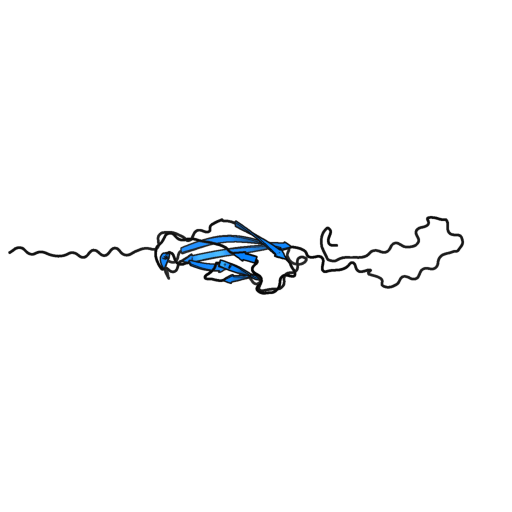 ARG A N 1
ATOM 791 C CA . ARG A 1 104 ? 14.316 5.886 -14.205 1.00 97.19 104 ARG A CA 1
ATOM 792 C C . ARG A 1 104 ? 13.216 5.383 -13.286 1.00 97.19 104 ARG A C 1
ATOM 794 O O . ARG A 1 104 ? 12.997 4.181 -13.134 1.00 97.19 104 ARG A O 1
ATOM 801 N N . ASN A 1 105 ? 12.556 6.336 -12.638 1.00 97.62 105 ASN A N 1
ATOM 802 C CA . ASN A 1 105 ? 11.574 6.074 -11.598 1.00 97.62 105 ASN A CA 1
ATOM 803 C C . ASN A 1 105 ? 10.262 6.782 -11.918 1.00 97.62 105 ASN A C 1
ATOM 805 O O . ASN A 1 105 ? 10.260 7.952 -12.297 1.00 97.62 105 ASN A O 1
ATOM 809 N N . GLY A 1 106 ? 9.159 6.083 -11.689 1.00 97.88 106 GLY A N 1
ATOM 810 C CA . GLY A 1 106 ? 7.830 6.657 -11.543 1.00 97.88 106 GLY A CA 1
ATOM 811 C C . GLY A 1 106 ? 7.384 6.585 -10.091 1.00 97.88 106 GLY A C 1
ATOM 812 O O . GLY A 1 106 ? 7.819 5.695 -9.356 1.00 97.88 106 GLY A O 1
ATOM 813 N N . PHE A 1 107 ? 6.468 7.467 -9.697 1.00 98.06 107 PHE A N 1
ATOM 814 C CA . PHE A 1 107 ? 5.909 7.505 -8.346 1.00 98.06 107 PHE A CA 1
ATOM 815 C C . PHE A 1 107 ? 4.383 7.596 -8.384 1.00 98.06 107 PHE A C 1
ATOM 817 O O . PHE A 1 107 ? 3.818 8.213 -9.286 1.00 98.06 107 PHE A O 1
ATOM 824 N N . ALA A 1 108 ? 3.728 6.996 -7.394 1.00 98.31 108 ALA A N 1
ATOM 825 C CA . ALA A 1 108 ? 2.301 7.151 -7.139 1.00 98.31 108 ALA A CA 1
ATOM 826 C C . ALA A 1 108 ? 2.018 7.154 -5.635 1.00 98.31 108 ALA A C 1
ATOM 828 O O . ALA A 1 108 ? 2.724 6.510 -4.854 1.00 98.31 108 ALA A O 1
ATOM 829 N N . LEU A 1 109 ? 0.960 7.856 -5.237 1.00 98.25 109 LEU A N 1
ATOM 830 C CA . LEU A 1 109 ? 0.459 7.843 -3.869 1.00 98.25 109 LEU A CA 1
ATOM 831 C C . LEU A 1 109 ? -0.569 6.720 -3.708 1.00 98.25 109 LEU A C 1
ATOM 833 O O . LEU A 1 109 ? -1.486 6.577 -4.514 1.00 98.25 109 LEU A O 1
ATOM 837 N N . VAL A 1 110 ? -0.456 5.941 -2.642 1.00 98.44 110 VAL A N 1
ATOM 838 C CA . VAL A 1 110 ? -1.461 4.953 -2.247 1.00 98.44 110 VAL A CA 1
ATOM 839 C C . VAL A 1 110 ? -2.008 5.345 -0.885 1.00 98.44 110 VAL A C 1
ATOM 841 O O . VAL A 1 110 ? -1.268 5.392 0.093 1.00 98.44 110 VAL A O 1
ATOM 844 N N . VAL A 1 111 ? -3.308 5.607 -0.824 1.00 98.25 111 VAL A N 1
ATOM 845 C CA . VAL A 1 111 ? -4.047 5.889 0.406 1.00 98.25 111 VAL A CA 1
ATOM 846 C C . VAL A 1 111 ? -4.828 4.641 0.794 1.00 98.25 111 VAL A C 1
ATOM 848 O O . VAL A 1 111 ? -5.717 4.202 0.065 1.00 98.25 111 VAL A O 1
ATOM 851 N N . ILE A 1 112 ? -4.496 4.060 1.940 1.00 97.94 112 ILE A N 1
ATOM 852 C CA . ILE A 1 112 ? -5.177 2.891 2.494 1.00 97.94 112 ILE A CA 1
ATOM 853 C C . ILE A 1 112 ? -5.973 3.356 3.703 1.00 97.94 112 ILE A C 1
ATOM 855 O O . ILE A 1 112 ? -5.384 3.736 4.711 1.00 97.94 112 ILE A O 1
ATOM 859 N N . ASN A 1 113 ? -7.297 3.337 3.604 1.00 97.94 113 ASN A N 1
ATOM 860 C CA . ASN A 1 113 ? -8.176 3.638 4.726 1.00 97.94 113 ASN A CA 1
ATOM 861 C C . ASN A 1 113 ? -8.435 2.365 5.526 1.00 97.94 113 ASN A C 1
ATOM 863 O O . ASN A 1 113 ? -8.697 1.307 4.949 1.00 97.94 113 ASN A O 1
ATOM 867 N N . VAL A 1 114 ? -8.370 2.480 6.845 1.00 97.06 114 VAL A N 1
ATOM 868 C CA . VAL A 1 114 ? -8.724 1.396 7.755 1.00 97.06 114 VAL A CA 1
ATOM 869 C C . VAL A 1 114 ? -10.224 1.468 8.004 1.00 97.06 114 VAL A C 1
ATOM 871 O O . VAL A 1 114 ? -10.756 2.544 8.278 1.00 97.06 114 VAL A O 1
ATOM 874 N N . HIS A 1 115 ? -10.909 0.341 7.859 1.00 95.12 115 HIS A N 1
ATOM 875 C CA . HIS A 1 115 ? -12.319 0.209 8.195 1.00 95.12 115 HIS A CA 1
ATOM 876 C C . HIS A 1 115 ? -12.457 -0.349 9.612 1.00 95.12 115 HIS A C 1
ATOM 878 O O . HIS A 1 115 ? -11.914 -1.418 9.902 1.00 95.12 115 HIS A O 1
ATOM 884 N N . ASP A 1 116 ? -13.175 0.400 10.444 1.00 93.31 116 ASP A N 1
ATOM 885 C CA . ASP A 1 116 ? -13.557 0.038 11.809 1.00 93.31 116 ASP A CA 1
ATOM 886 C C . ASP A 1 116 ? -14.509 -1.162 11.783 1.00 93.31 116 ASP A C 1
ATOM 888 O O . ASP A 1 116 ? -15.471 -1.195 11.007 1.00 93.31 116 ASP A O 1
ATOM 892 N N . MET A 1 117 ? -14.224 -2.164 12.598 1.00 92.44 117 MET A N 1
ATOM 893 C CA . MET A 1 117 ? -15.014 -3.378 12.720 1.00 92.44 117 MET A CA 1
ATOM 894 C C . MET A 1 117 ? -15.594 -3.425 14.125 1.00 92.44 117 MET A C 1
ATOM 896 O O . MET A 1 117 ? -14.845 -3.280 15.076 1.00 92.44 117 MET A O 1
ATOM 900 N N . ASN A 1 118 ? -16.897 -3.700 14.255 1.00 88.56 118 ASN A N 1
ATOM 901 C CA . ASN A 1 118 ? -17.517 -3.886 15.568 1.00 88.56 118 ASN A CA 1
ATOM 902 C C . ASN A 1 118 ? -16.958 -5.155 16.237 1.00 88.56 118 ASN A C 1
ATOM 904 O O . ASN A 1 118 ? -17.421 -6.271 15.966 1.00 88.56 118 ASN A O 1
ATOM 908 N N . ASN A 1 119 ? -15.894 -4.992 17.011 1.00 81.19 119 ASN A N 1
ATOM 909 C CA . ASN A 1 119 ? -15.151 -6.064 17.655 1.00 81.19 119 ASN A CA 1
ATOM 910 C C . ASN A 1 119 ? -14.952 -5.811 19.158 1.00 81.19 119 ASN A C 1
ATOM 912 O O . ASN A 1 119 ? -14.504 -6.720 19.868 1.00 81.19 119 ASN A O 1
ATOM 916 N N . HIS A 1 120 ? -15.378 -4.650 19.653 1.00 80.81 120 HIS A N 1
ATOM 917 C CA . HIS A 1 120 ? -15.574 -4.365 21.060 1.00 80.81 120 HIS A CA 1
ATOM 918 C C . HIS A 1 120 ? -17.073 -4.409 21.369 1.00 80.81 120 HIS A C 1
ATOM 920 O O . HIS A 1 120 ? -17.923 -4.079 20.558 1.00 80.81 120 HIS A O 1
ATOM 926 N N . ALA A 1 121 ? -17.416 -4.945 22.539 1.00 85.38 121 ALA A N 1
ATOM 927 C CA . ALA A 1 121 ? -18.792 -4.934 23.018 1.00 85.38 121 ALA A CA 1
ATOM 928 C C . ALA A 1 121 ? -18.917 -3.862 24.104 1.00 85.38 121 ALA A C 1
ATOM 930 O O . ALA A 1 121 ? -17.961 -3.703 24.873 1.00 85.38 121 ALA A O 1
ATOM 931 N N . PRO A 1 122 ? -20.091 -3.227 24.281 1.00 88.69 122 PRO A N 1
ATOM 932 C CA . PRO A 1 122 ? -20.257 -2.208 25.302 1.00 88.69 122 PRO A CA 1
ATOM 933 C C . PRO A 1 122 ? -19.995 -2.788 26.693 1.00 88.69 122 PRO A C 1
ATOM 935 O O . PRO A 1 122 ? -20.594 -3.792 27.099 1.00 88.69 122 PRO A O 1
ATOM 938 N N . VAL A 1 123 ? -19.119 -2.141 27.453 1.00 87.62 123 VAL A N 1
ATOM 939 C CA . VAL A 1 123 ? -18.741 -2.555 28.803 1.00 87.62 123 VAL A CA 1
ATOM 940 C C . VAL A 1 123 ? -19.329 -1.586 29.816 1.00 87.62 123 VAL A C 1
ATOM 942 O O . VAL A 1 123 ? -19.164 -0.374 29.719 1.00 87.62 123 VAL A O 1
ATOM 945 N N . PHE A 1 124 ? -19.989 -2.120 30.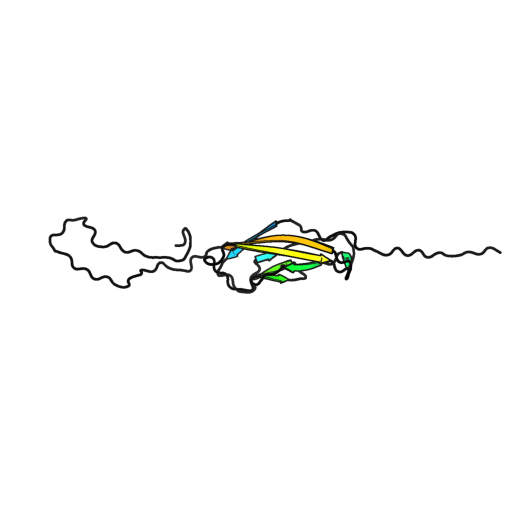843 1.00 88.56 124 PHE A N 1
ATOM 946 C CA . PHE A 1 124 ? -20.349 -1.329 32.015 1.00 88.56 124 PHE A CA 1
ATOM 947 C C . PHE A 1 124 ? -19.118 -1.174 32.918 1.00 88.56 124 PHE A C 1
ATOM 949 O O . PHE A 1 124 ? -18.580 -2.190 33.366 1.00 88.56 124 PHE A O 1
ATOM 956 N N . PRO A 1 125 ? -18.700 0.056 33.268 1.00 84.38 125 PRO A N 1
ATOM 957 C CA . PRO A 1 125 ? -17.543 0.265 34.142 1.00 84.38 125 PRO A CA 1
ATOM 958 C C . PRO A 1 125 ? -17.718 -0.369 35.529 1.00 84.38 125 PRO A C 1
ATOM 960 O O . PRO A 1 125 ? -16.750 -0.775 36.168 1.00 84.38 125 PRO A O 1
ATOM 963 N N . ASN A 1 126 ? -18.969 -0.475 35.991 1.00 82.12 126 ASN A N 1
ATOM 964 C CA . ASN A 1 126 ? -19.331 -1.075 37.269 1.00 82.12 126 ASN A CA 1
ATOM 965 C C . ASN A 1 126 ? -20.085 -2.389 37.036 1.00 82.12 126 ASN A C 1
ATOM 967 O O . ASN A 1 126 ? -21.156 -2.394 36.433 1.00 82.12 126 ASN A O 1
ATOM 971 N N . THR A 1 127 ? -19.562 -3.494 37.569 1.00 74.94 127 THR A N 1
ATOM 972 C CA . THR A 1 127 ? -20.163 -4.836 37.438 1.00 74.94 127 THR A CA 1
ATOM 973 C C . THR A 1 127 ? -21.338 -5.078 38.387 1.00 74.94 127 THR A C 1
ATOM 975 O O . THR A 1 127 ? -22.147 -5.975 38.157 1.00 74.94 127 THR A O 1
ATOM 978 N N . SER A 1 128 ? -21.460 -4.276 39.444 1.00 78.69 128 SER A N 1
ATOM 979 C CA . SER A 1 128 ? -22.594 -4.292 40.365 1.00 78.69 128 SER A CA 1
ATOM 980 C C . SER A 1 128 ? -22.800 -2.909 40.958 1.00 78.69 128 SER A C 1
ATOM 982 O O . SER A 1 128 ? -21.833 -2.266 41.370 1.00 78.69 128 SER A O 1
ATOM 984 N N . VAL A 1 129 ? -24.055 -2.482 41.069 1.00 76.56 129 VAL A N 1
ATOM 985 C CA . VAL A 1 129 ? -24.412 -1.325 41.886 1.00 76.56 129 VAL A CA 1
ATOM 986 C C . VAL A 1 129 ? -25.508 -1.729 42.852 1.00 76.56 129 VAL A C 1
ATOM 988 O O . VAL A 1 129 ? -26.565 -2.200 42.444 1.00 76.56 129 VAL A O 1
ATOM 991 N N . GLU A 1 130 ? -25.236 -1.553 44.139 1.00 81.56 130 GLU A N 1
ATOM 992 C CA . GLU A 1 130 ? -26.231 -1.726 45.188 1.00 81.56 130 GLU A CA 1
ATOM 993 C C . GLU A 1 130 ? -26.875 -0.379 45.511 1.00 81.56 130 GLU A C 1
ATOM 995 O O . GLU A 1 130 ? -26.196 0.640 45.654 1.00 81.56 130 GLU A O 1
ATOM 1000 N N . MET A 1 131 ? -28.201 -0.379 45.633 1.00 76.31 131 MET A N 1
ATOM 1001 C CA . MET A 1 131 ? -28.972 0.800 45.998 1.00 76.31 131 MET A CA 1
ATOM 1002 C C . MET A 1 131 ? -30.101 0.425 46.950 1.00 76.31 131 MET A C 1
ATOM 1004 O O . MET A 1 131 ? -30.815 -0.553 46.737 1.00 76.31 131 MET A O 1
ATOM 1008 N N . THR A 1 132 ? -30.303 1.261 47.963 1.00 80.88 132 THR A N 1
ATOM 1009 C CA . THR A 1 132 ? -31.439 1.167 48.880 1.00 80.88 132 THR A CA 1
ATOM 1010 C C . THR A 1 132 ? -32.464 2.230 48.512 1.00 80.88 132 THR A C 1
ATOM 1012 O O . THR A 1 132 ? -32.138 3.415 48.451 1.00 80.88 132 THR A O 1
ATOM 1015 N N . VAL A 1 133 ? -33.712 1.817 48.291 1.00 80.12 133 VAL A N 1
ATOM 1016 C CA . VAL A 1 133 ? -34.831 2.713 47.964 1.00 80.12 133 VAL A CA 1
ATOM 1017 C C . VAL A 1 133 ? -35.917 2.642 49.039 1.00 80.12 133 VAL A C 1
ATOM 1019 O O . VAL A 1 133 ? -36.140 1.601 49.650 1.00 80.12 133 VAL A O 1
ATOM 1022 N N . SER A 1 134 ? -36.571 3.775 49.290 1.00 84.69 134 SER A N 1
ATOM 1023 C CA . SER A 1 134 ? -37.666 3.922 50.253 1.00 84.69 134 SER A CA 1
ATOM 1024 C C . SER A 1 134 ? -38.994 3.471 49.644 1.00 84.69 134 SER A C 1
ATOM 1026 O O . SER A 1 134 ? -39.257 3.691 48.467 1.00 84.69 134 SER A O 1
ATOM 1028 N N . GLU A 1 135 ? -39.879 2.888 50.442 1.00 80.69 135 GLU A N 1
ATOM 1029 C CA . GLU A 1 135 ? -41.185 2.418 49.960 1.00 80.69 135 GLU A CA 1
ATOM 1030 C C . GLU A 1 135 ? -42.121 3.550 49.497 1.00 80.69 135 GLU A C 1
ATOM 1032 O O . GLU A 1 135 ? -42.995 3.333 48.664 1.00 80.69 135 GLU A O 1
ATOM 1037 N N . ASN A 1 136 ? -41.914 4.777 49.987 1.00 85.69 136 ASN A N 1
ATOM 1038 C CA . ASN A 1 136 ? -42.793 5.923 49.727 1.00 85.69 136 ASN A CA 1
ATOM 1039 C C . ASN A 1 136 ? -42.465 6.676 48.423 1.00 85.69 136 ASN A C 1
ATOM 1041 O O . ASN A 1 136 ? -42.836 7.842 48.272 1.00 85.69 136 ASN A O 1
ATOM 1045 N N . PHE A 1 137 ? -41.731 6.059 47.493 1.00 81.31 137 PHE A N 1
ATOM 1046 C CA . PHE A 1 137 ? -41.325 6.726 46.258 1.00 81.31 137 PHE A CA 1
ATOM 1047 C C . PHE A 1 137 ? -42.467 6.883 45.250 1.00 81.31 137 PHE A C 1
ATOM 1049 O O . PHE A 1 137 ? -43.339 6.031 45.087 1.00 81.31 137 PHE A O 1
ATOM 1056 N N . GLN A 1 138 ? -42.426 8.004 44.532 1.00 87.00 138 GLN A N 1
ATOM 1057 C CA . GLN A 1 138 ? -43.426 8.357 43.538 1.00 87.00 138 GLN A CA 1
ATOM 1058 C C . GLN A 1 138 ? -43.163 7.622 42.216 1.00 87.00 138 GLN A C 1
ATOM 1060 O O . GLN A 1 138 ? -42.017 7.501 41.77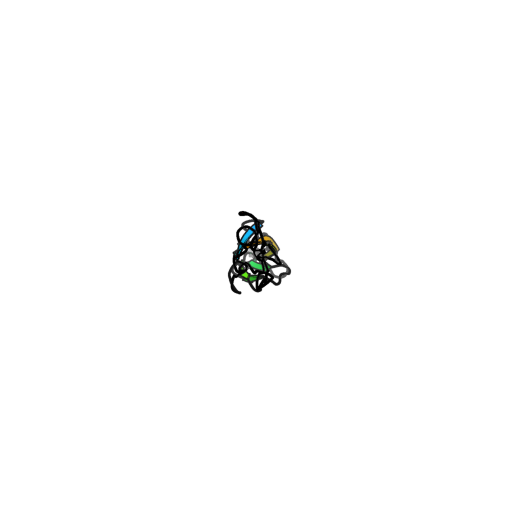2 1.00 87.00 138 GLN A O 1
ATOM 1065 N N . VAL A 1 139 ? -44.235 7.152 41.571 1.00 84.81 139 VAL A N 1
ATOM 1066 C CA . VAL A 1 139 ? -44.173 6.496 40.256 1.00 84.81 139 VAL A CA 1
ATOM 1067 C C . VAL A 1 139 ? -43.485 7.413 39.242 1.00 84.81 139 VAL A C 1
ATOM 1069 O O . VAL A 1 139 ? -43.856 8.576 39.103 1.00 84.81 139 VAL A O 1
ATOM 1072 N N . GLY A 1 140 ? -42.491 6.872 38.532 1.00 84.69 140 GLY A N 1
ATOM 1073 C CA . GLY A 1 140 ? -41.694 7.605 37.542 1.00 84.69 140 GLY A CA 1
ATOM 1074 C C . GLY A 1 140 ? -40.388 8.198 38.081 1.00 84.69 140 GLY A C 1
ATOM 1075 O O . GLY A 1 140 ? -39.654 8.821 37.319 1.00 84.69 140 GLY A O 1
ATOM 1076 N N . THR A 1 141 ? -40.064 7.989 39.362 1.00 83.75 141 THR A N 1
ATOM 1077 C CA . THR A 1 141 ? -38.751 8.361 39.909 1.00 83.75 141 THR A CA 1
ATOM 1078 C C . THR A 1 141 ? -37.655 7.499 39.269 1.00 83.75 141 THR A C 1
ATOM 1080 O O . THR A 1 141 ? -37.715 6.273 39.335 1.00 83.75 141 THR A O 1
ATOM 1083 N N . VAL A 1 142 ? -36.653 8.131 38.650 1.00 80.56 142 VAL A N 1
ATOM 1084 C CA . VAL A 1 142 ? -35.463 7.443 38.123 1.00 80.56 142 VAL A CA 1
ATOM 1085 C C . VAL A 1 142 ? -34.449 7.292 39.251 1.00 80.56 142 VAL A C 1
ATOM 1087 O O . VAL A 1 142 ? -33.998 8.283 39.819 1.00 80.56 142 VAL A O 1
ATOM 1090 N N . PHE A 1 143 ? -34.100 6.050 39.575 1.00 78.81 143 PHE A N 1
ATOM 1091 C CA . PHE A 1 143 ? -33.218 5.729 40.700 1.00 78.81 143 PHE A CA 1
ATOM 1092 C C . PHE A 1 143 ? -31.754 5.656 40.290 1.00 78.81 143 PHE A C 1
ATOM 1094 O O . PHE A 1 143 ? -30.878 6.126 41.009 1.00 78.81 143 PHE A O 1
ATOM 1101 N N . GLN A 1 144 ? -31.498 5.100 39.111 1.00 75.69 144 GLN A N 1
ATOM 1102 C CA . GLN A 1 144 ? -30.158 4.897 38.610 1.00 75.69 144 GLN A CA 1
ATOM 1103 C C . GLN A 1 144 ? -30.104 5.102 37.104 1.00 75.69 144 GLN A C 1
ATOM 1105 O O . GLN A 1 144 ? -31.008 4.701 36.373 1.00 75.69 144 GLN A O 1
ATOM 1110 N N . ILE A 1 145 ? -28.997 5.692 36.664 1.00 80.62 145 ILE A N 1
ATOM 1111 C CA . ILE A 1 145 ? -28.581 5.727 35.270 1.00 80.62 145 ILE A CA 1
ATOM 1112 C C . ILE A 1 145 ? -27.263 4.963 35.209 1.00 80.62 145 ILE A C 1
ATOM 1114 O O . ILE A 1 145 ? -26.341 5.251 35.975 1.00 80.62 145 ILE A O 1
ATOM 1118 N N . VAL A 1 146 ? -27.205 3.957 34.345 1.00 83.88 146 VAL A N 1
ATOM 1119 C CA . VAL A 1 146 ? -25.977 3.229 34.028 1.00 83.88 146 VAL A CA 1
ATOM 1120 C C . VAL A 1 146 ? -25.513 3.647 32.643 1.00 83.88 146 VAL A C 1
ATOM 1122 O O . VAL A 1 146 ? -26.334 3.906 31.764 1.00 83.88 146 VAL A O 1
ATOM 1125 N N . PHE A 1 147 ? -24.201 3.713 32.470 1.00 84.50 147 PHE A N 1
ATOM 1126 C CA . PHE A 1 147 ? -23.565 3.995 31.192 1.00 84.50 147 PHE A CA 1
ATOM 1127 C C . PHE A 1 147 ? -22.710 2.788 30.821 1.00 84.50 147 PHE A C 1
ATOM 1129 O O . PHE A 1 147 ? -22.075 2.197 31.699 1.00 84.50 147 PHE A O 1
ATOM 1136 N N . ALA A 1 148 ? -22.742 2.417 29.548 1.00 87.06 148 ALA A N 1
ATOM 1137 C CA . ALA A 1 148 ? -21.801 1.482 28.955 1.00 87.06 148 ALA A CA 1
ATOM 1138 C C . ALA A 1 148 ? -20.867 2.270 28.034 1.00 87.06 148 ALA A C 1
ATOM 1140 O O . ALA A 1 148 ? -21.279 3.284 27.467 1.00 87.06 148 ALA A O 1
ATOM 1141 N N . GLU A 1 149 ? -19.628 1.817 27.928 1.00 89.25 149 GLU A N 1
ATOM 1142 C CA . GLU A 1 149 ? -18.608 2.380 27.051 1.00 89.25 149 GLU A CA 1
ATOM 1143 C C . GLU A 1 149 ? -18.228 1.326 26.014 1.00 89.25 149 GLU A C 1
ATOM 1145 O O . GLU A 1 149 ? -17.982 0.174 26.373 1.00 89.25 149 GLU A O 1
ATOM 1150 N N . ASP A 1 150 ? -18.186 1.720 24.747 1.00 88.50 150 ASP A N 1
ATOM 1151 C CA . ASP A 1 150 ? -17.700 0.904 23.640 1.00 88.50 150 ASP A CA 1
ATOM 1152 C C . ASP A 1 150 ? -16.480 1.599 23.012 1.00 88.50 150 ASP A C 1
ATOM 1154 O O . ASP A 1 150 ? -16.390 2.831 23.012 1.00 88.50 150 ASP A O 1
ATOM 1158 N N . LEU A 1 151 ? -15.496 0.812 22.577 1.00 85.00 151 LEU A N 1
ATOM 1159 C CA . LEU A 1 151 ? -14.236 1.321 22.027 1.00 85.00 151 LEU A CA 1
ATOM 1160 C C . LEU A 1 151 ? -14.277 1.487 20.504 1.00 85.00 151 LEU A C 1
ATOM 1162 O O . LEU A 1 151 ? -13.376 2.130 19.954 1.00 85.00 151 LEU A O 1
ATOM 1166 N N . ASP A 1 152 ? -15.305 0.953 19.847 1.00 87.19 152 ASP A N 1
ATOM 1167 C CA . ASP A 1 152 ? -15.502 1.098 18.410 1.00 87.19 152 ASP A CA 1
ATOM 1168 C C . ASP A 1 152 ? -16.0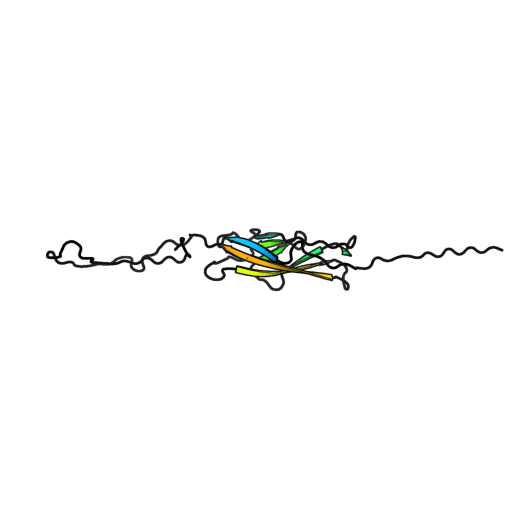49 2.496 18.052 1.00 87.19 152 ASP A C 1
ATOM 1170 O O . ASP A 1 152 ? -16.338 3.335 18.911 1.00 87.19 152 ASP A O 1
ATOM 1174 N N . SER A 1 153 ? -16.126 2.819 16.758 1.00 84.31 153 SER A N 1
ATOM 1175 C CA . SER A 1 153 ? -16.491 4.161 16.290 1.00 84.31 153 SER A CA 1
ATOM 1176 C C . SER A 1 153 ? -17.838 4.220 15.564 1.00 84.31 153 SER A C 1
ATOM 1178 O O . SER A 1 153 ? -18.186 3.371 14.749 1.00 84.31 153 SER A O 1
ATOM 1180 N N . GLY A 1 154 ? -18.563 5.329 15.738 1.00 85.06 154 GLY A N 1
ATOM 1181 C CA . GLY A 1 154 ? -19.795 5.591 14.985 1.00 85.06 154 GLY A CA 1
ATOM 1182 C C . GLY A 1 154 ? -20.925 4.662 15.417 1.00 85.06 154 GLY A C 1
ATOM 1183 O O . GLY A 1 154 ? -21.155 4.526 16.603 1.00 85.06 154 GLY A O 1
ATOM 1184 N N . ASP A 1 155 ? -21.623 4.032 14.472 1.00 83.94 155 ASP A N 1
ATOM 1185 C CA . ASP A 1 155 ? -22.696 3.080 14.801 1.00 83.94 155 ASP A CA 1
ATOM 1186 C C . ASP A 1 155 ? -22.170 1.787 15.461 1.00 83.94 155 ASP A C 1
ATOM 1188 O O . ASP A 1 155 ? -22.970 0.981 15.940 1.00 83.94 155 ASP A O 1
ATOM 1192 N N . ASN A 1 156 ? -20.847 1.564 15.459 1.00 80.81 156 ASN A N 1
ATOM 1193 C CA . ASN A 1 156 ? -20.238 0.390 16.073 1.00 80.81 156 ASN A CA 1
ATOM 1194 C C . ASN A 1 156 ? -20.019 0.531 17.588 1.00 80.81 156 ASN A C 1
ATOM 1196 O O . ASN A 1 156 ? -19.906 -0.508 18.225 1.00 80.81 156 ASN A O 1
ATOM 1200 N N . GLY A 1 157 ? -20.001 1.750 18.147 1.00 74.19 157 GLY A N 1
ATOM 1201 C CA . GLY A 1 157 ? -19.798 2.001 19.582 1.00 74.19 157 GLY A CA 1
ATOM 1202 C C . GLY A 1 157 ? -20.847 2.916 20.207 1.00 74.19 157 GLY A C 1
ATOM 1203 O O . GLY A 1 157 ? -21.085 2.807 21.431 1.00 74.19 157 GLY A O 1
#